Protein AF-A0A2V2S377-F1 (afdb_monomer_lite)

pLDDT: mean 88.13, std 14.13, range [35.53, 96.5]

Radius of gyration: 14.71 Å; chains: 1; bounding box: 27×28×50 Å

Foldseek 3Di:
DDPPPDPPDDDDLLNVQQQLVCVLVVHDSVRSCVVSVDPDDSVVVVVQVVLLVVCLVVLCVVLCVQDNQDDDPDPDSSSSSVSSLCVSVVPDPRSQVVSCVVVVDHSSD

Secondary structure (DSSP, 8-state):
------------HHHHHHHHHHHHTT--HHHHHHHHT-SS-HHHHHHHHHHHHTTHHHHHHHHHHHSPPP----SSHHHHHHHHHHHHTTT-S-HHHHHHHHH---S--

Sequence (109 aa):
MLAQVLPRHTVRARQLWDLLKELLKGVSVGQAVEKLRLPFALESLYHLLKRLRNRLDGVRCWLGRRQKEPDSCQSDPLLQTLEHLQSVFREAVCPISHFQVVFQQPFMG

Structure (mmCIF, N/CA/C/O backbone):
data_AF-A0A2V2S377-F1
#
_entry.id   AF-A0A2V2S377-F1
#
loop_
_atom_site.group_PDB
_atom_site.id
_atom_site.type_symbol
_atom_site.label_atom_id
_atom_site.label_alt_id
_atom_site.label_comp_id
_atom_site.label_asym_id
_atom_site.label_entity_id
_atom_site.label_seq_id
_atom_site.pdbx_PDB_ins_code
_atom_site.Cartn_x
_atom_site.Cartn_y
_atom_site.Cartn_z
_atom_site.occupancy
_atom_site.B_iso_or_equiv
_atom_site.auth_seq_id
_atom_site.auth_comp_id
_atom_site.auth_asym_id
_atom_site.auth_atom_id
_atom_site.pdbx_PDB_model_num
ATOM 1 N N . MET A 1 1 ? 11.354 -14.736 35.734 1.00 36.84 1 MET A N 1
ATOM 2 C CA . MET A 1 1 ? 11.702 -13.684 34.756 1.00 36.84 1 MET A CA 1
ATOM 3 C C . MET A 1 1 ? 10.657 -13.747 33.645 1.00 36.84 1 MET A C 1
ATOM 5 O O . MET A 1 1 ? 10.709 -14.650 32.823 1.00 36.84 1 MET A O 1
ATOM 9 N N . LEU A 1 2 ? 9.608 -12.923 33.725 1.00 37.00 2 LEU A N 1
ATOM 10 C CA . LEU A 1 2 ? 8.475 -12.965 32.792 1.00 37.00 2 LEU A CA 1
ATOM 11 C C . LEU A 1 2 ? 8.889 -12.295 31.478 1.00 37.00 2 LEU A C 1
ATOM 13 O O . LEU A 1 2 ? 9.006 -11.074 31.414 1.00 37.00 2 LEU A O 1
ATOM 17 N N . ALA A 1 3 ? 9.142 -13.092 30.442 1.00 36.38 3 ALA A N 1
ATOM 18 C CA . ALA A 1 3 ? 9.331 -12.583 29.093 1.00 36.38 3 ALA A CA 1
ATOM 19 C C . ALA A 1 3 ? 7.981 -12.064 28.579 1.00 36.38 3 ALA A C 1
ATOM 21 O O . ALA A 1 3 ? 7.102 -12.847 28.224 1.00 36.38 3 ALA A O 1
ATOM 22 N N . GLN A 1 4 ? 7.798 -10.742 28.557 1.00 35.53 4 GLN A N 1
ATOM 23 C CA . GLN A 1 4 ? 6.704 -10.114 27.819 1.00 35.53 4 GLN A CA 1
ATOM 24 C C . GLN A 1 4 ? 6.997 -10.259 26.323 1.00 35.53 4 GLN A C 1
ATO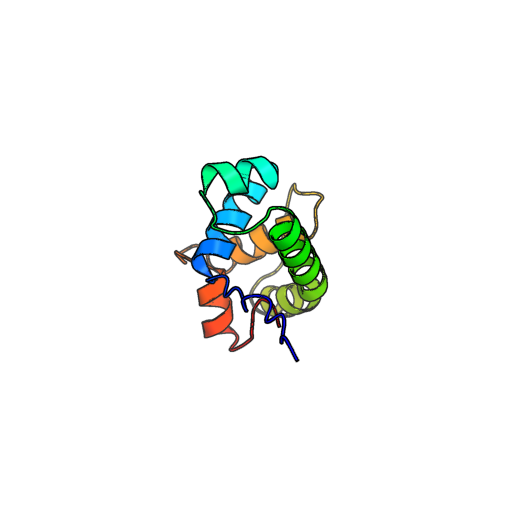M 26 O O . GLN A 1 4 ? 7.593 -9.394 25.685 1.00 35.53 4 GLN A O 1
ATOM 31 N N . VAL A 1 5 ? 6.635 -11.412 25.768 1.00 38.38 5 VAL A N 1
ATOM 32 C CA . VAL A 1 5 ? 6.658 -11.644 24.329 1.00 38.38 5 VAL A CA 1
ATOM 33 C C . VAL A 1 5 ? 5.465 -10.889 23.754 1.00 38.38 5 VAL A C 1
ATOM 35 O O . VAL A 1 5 ? 4.338 -11.378 23.787 1.00 38.38 5 VAL A O 1
ATOM 38 N N . LEU A 1 6 ? 5.705 -9.679 23.243 1.00 39.19 6 LEU A N 1
ATOM 39 C CA . LEU A 1 6 ? 4.775 -9.042 22.309 1.00 39.19 6 LEU A CA 1
ATOM 40 C C . LEU A 1 6 ? 4.440 -10.074 21.221 1.00 39.19 6 LEU A C 1
ATOM 42 O O . LEU A 1 6 ? 5.374 -10.665 20.660 1.00 39.19 6 LEU A O 1
ATOM 46 N N . PRO A 1 7 ? 3.156 -10.328 20.910 1.00 48.19 7 PRO A N 1
ATOM 47 C CA . PRO A 1 7 ? 2.822 -11.255 19.847 1.00 48.19 7 PRO A CA 1
ATOM 48 C C . PRO A 1 7 ? 3.496 -10.739 18.580 1.00 48.19 7 PRO A C 1
ATOM 50 O O . PRO A 1 7 ? 3.306 -9.587 18.186 1.00 48.19 7 PRO A O 1
ATOM 53 N N . ARG A 1 8 ? 4.326 -11.571 17.945 1.00 58.47 8 ARG A N 1
ATOM 54 C CA . ARG A 1 8 ? 4.839 -11.300 16.599 1.00 58.47 8 ARG A CA 1
ATOM 55 C C . ARG A 1 8 ? 3.640 -11.330 15.653 1.00 58.47 8 ARG A C 1
ATOM 57 O O . ARG A 1 8 ? 3.331 -12.355 15.052 1.00 58.47 8 ARG A O 1
ATOM 64 N N . HIS A 1 9 ? 2.906 -10.225 15.587 1.00 63.41 9 HIS A N 1
ATOM 65 C CA . HIS A 1 9 ? 1.745 -10.091 14.730 1.00 63.41 9 HIS A CA 1
ATOM 66 C C . HIS A 1 9 ? 2.215 -10.195 13.280 1.00 63.41 9 HIS A C 1
ATOM 68 O O . HIS A 1 9 ? 2.937 -9.337 12.775 1.00 63.41 9 HIS A O 1
ATOM 74 N N . THR A 1 10 ? 1.826 -11.281 12.618 1.00 73.94 10 THR A N 1
ATOM 75 C CA . THR A 1 10 ? 2.075 -11.460 11.190 1.00 73.94 10 THR A CA 1
ATOM 76 C C . THR A 1 10 ? 0.908 -10.847 10.434 1.00 73.94 10 T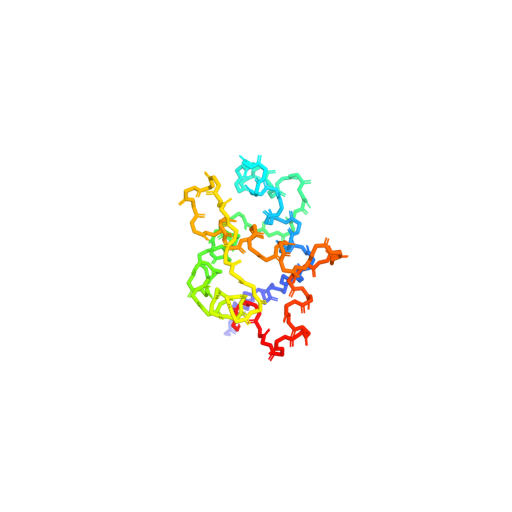HR A C 1
ATOM 78 O O . THR A 1 10 ? -0.198 -11.384 10.453 1.00 73.94 10 THR A O 1
ATOM 81 N N . VAL A 1 11 ? 1.143 -9.714 9.773 1.00 82.00 11 VAL A N 1
ATOM 82 C CA . VAL A 1 11 ? 0.158 -9.122 8.864 1.00 82.00 11 VAL A CA 1
ATOM 83 C C . VAL A 1 11 ? 0.299 -9.803 7.510 1.00 82.00 11 VAL A C 1
ATOM 85 O O . VAL A 1 11 ? 1.355 -9.738 6.880 1.00 82.00 11 VAL A O 1
ATOM 88 N N . ARG A 1 12 ? -0.758 -10.474 7.045 1.00 88.75 12 ARG A N 1
ATOM 89 C CA . ARG A 1 12 ? -0.741 -11.107 5.720 1.00 88.75 12 ARG A CA 1
ATOM 90 C C . ARG A 1 12 ? -0.765 -10.032 4.635 1.00 88.75 12 ARG A C 1
ATOM 92 O O . ARG A 1 12 ? -1.498 -9.052 4.758 1.00 88.75 12 ARG A O 1
ATOM 99 N N . ALA A 1 13 ? -0.055 -10.260 3.528 1.00 89.38 13 ALA A N 1
ATOM 100 C CA . ALA A 1 13 ? -0.025 -9.340 2.383 1.00 89.38 13 ALA A CA 1
ATOM 101 C C . ALA A 1 13 ? -1.434 -8.968 1.891 1.00 89.38 13 ALA A C 1
ATOM 103 O O . ALA A 1 13 ? -1.688 -7.817 1.543 1.00 89.38 13 ALA A O 1
ATOM 104 N N . ARG A 1 14 ? -2.377 -9.920 1.936 1.00 91.25 14 ARG A N 1
ATOM 105 C CA . ARG A 1 14 ? -3.776 -9.662 1.592 1.00 91.25 14 ARG A CA 1
ATOM 106 C C . ARG A 1 14 ? -4.466 -8.690 2.552 1.00 91.25 14 ARG A C 1
ATOM 108 O O . ARG A 1 14 ? -5.100 -7.757 2.083 1.00 91.25 14 ARG A O 1
ATOM 115 N N . GLN A 1 15 ? -4.307 -8.874 3.863 1.00 91.06 15 GLN A N 1
ATOM 116 C CA . GLN A 1 15 ? -4.891 -7.982 4.875 1.00 91.06 15 GLN A CA 1
ATOM 117 C C . GLN A 1 15 ? -4.299 -6.574 4.778 1.00 91.06 15 GLN A C 1
ATOM 119 O O . GLN A 1 15 ? -5.027 -5.590 4.862 1.00 91.06 15 GLN A O 1
ATOM 124 N N . LEU A 1 16 ? -2.984 -6.487 4.551 1.00 92.50 16 LEU A N 1
ATOM 125 C CA . LEU A 1 16 ? -2.310 -5.220 4.294 1.00 92.50 16 LEU A CA 1
ATOM 126 C C . LEU A 1 16 ? -2.872 -4.549 3.036 1.00 92.50 16 LEU A C 1
ATOM 128 O O . LEU A 1 16 ? -3.165 -3.360 3.056 1.00 92.50 16 LEU A O 1
ATOM 132 N N . TRP A 1 17 ? -3.063 -5.308 1.956 1.00 95.00 17 TRP A N 1
ATOM 133 C CA . TRP A 1 17 ? -3.629 -4.774 0.723 1.00 95.00 17 TRP A CA 1
ATOM 134 C C . TRP A 1 17 ? -5.074 -4.297 0.893 1.00 95.00 17 TRP A C 1
ATOM 136 O O . TRP A 1 17 ? -5.409 -3.211 0.430 1.00 95.00 17 TRP A O 1
ATOM 146 N N . ASP A 1 18 ? -5.918 -5.061 1.586 1.00 94.56 18 ASP A N 1
ATOM 147 C CA . ASP A 1 18 ? -7.304 -4.667 1.845 1.00 94.56 18 ASP A CA 1
ATOM 148 C C . ASP A 1 18 ? -7.370 -3.381 2.696 1.00 94.56 18 ASP A C 1
ATOM 150 O O . ASP A 1 18 ? -8.151 -2.488 2.373 1.00 94.56 18 ASP A O 1
ATOM 154 N N . LEU A 1 19 ? -6.487 -3.221 3.694 1.00 94.44 19 LEU A N 1
ATOM 155 C CA . LEU A 1 19 ? -6.332 -1.967 4.447 1.00 94.44 19 LEU A CA 1
ATOM 156 C C . LEU A 1 19 ? -5.953 -0.796 3.534 1.00 94.44 19 LEU A C 1
ATOM 158 O O . LEU A 1 19 ? -6.616 0.237 3.538 1.00 94.44 19 LEU A O 1
ATOM 162 N N . LEU A 1 20 ? -4.905 -0.960 2.728 1.00 94.94 20 LEU A N 1
ATOM 163 C CA . LEU A 1 20 ? -4.392 0.089 1.844 1.00 94.94 20 LEU A CA 1
ATOM 164 C C . LEU A 1 20 ? -5.409 0.488 0.764 1.00 94.94 20 LEU A C 1
ATOM 166 O O . LEU A 1 20 ? -5.486 1.659 0.399 1.00 94.94 20 LEU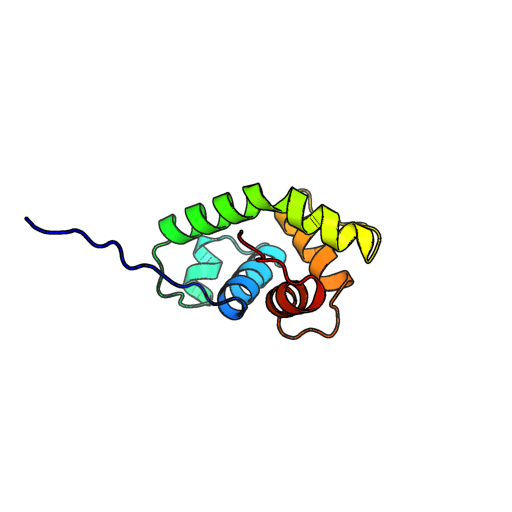 A O 1
ATOM 170 N N . LYS A 1 21 ? -6.242 -0.453 0.306 1.00 95.12 21 LYS A N 1
ATOM 171 C CA . LYS A 1 21 ? -7.365 -0.166 -0.595 1.00 95.12 21 LYS A CA 1
ATOM 172 C C . LYS A 1 21 ? -8.428 0.725 0.033 1.00 95.12 21 LYS A C 1
ATOM 174 O O . LYS A 1 21 ? -9.037 1.504 -0.690 1.00 95.12 21 LYS A O 1
ATOM 179 N N . GLU A 1 22 ? -8.703 0.596 1.328 1.00 96.31 22 GLU A N 1
ATOM 180 C CA . GLU A 1 22 ? -9.640 1.503 1.999 1.00 96.31 22 GLU A CA 1
ATOM 181 C C . GLU A 1 22 ? -9.034 2.903 2.144 1.00 96.31 22 GLU A C 1
ATOM 183 O O . GLU A 1 22 ? -9.721 3.888 1.877 1.00 96.31 22 GLU A O 1
ATOM 188 N N . LEU A 1 23 ? -7.733 3.002 2.434 1.00 95.06 23 LEU A N 1
ATOM 189 C CA . LEU A 1 23 ? -7.037 4.294 2.485 1.00 95.06 23 LEU A CA 1
ATOM 190 C C . LEU A 1 23 ? -7.025 5.004 1.123 1.00 95.06 23 LEU A C 1
ATOM 192 O O . LEU A 1 23 ? -7.261 6.206 1.063 1.00 95.06 23 LEU A O 1
ATOM 196 N N . LEU A 1 24 ? -6.839 4.264 0.024 1.00 93.88 24 LEU A N 1
ATOM 197 C CA . LEU A 1 24 ? -6.950 4.803 -1.340 1.00 93.88 24 LEU A CA 1
ATOM 198 C C . LEU A 1 24 ? -8.332 5.394 -1.653 1.00 93.88 24 LEU A C 1
ATOM 200 O O . LEU A 1 24 ? -8.444 6.287 -2.485 1.00 93.88 24 LEU A O 1
ATOM 204 N N . LYS A 1 25 ? -9.389 4.922 -0.983 1.00 94.25 25 LYS A N 1
ATOM 205 C CA . LYS A 1 25 ? -10.748 5.471 -1.118 1.00 94.25 25 LYS A CA 1
ATOM 206 C C . LYS A 1 25 ? -10.977 6.712 -0.245 1.00 94.25 25 LYS A C 1
ATOM 208 O O . LYS A 1 25 ? -12.108 7.177 -0.156 1.00 94.25 25 LYS A O 1
ATOM 213 N N . GLY A 1 26 ? -9.946 7.210 0.438 1.00 93.44 26 GLY A N 1
ATOM 214 C CA . GLY A 1 26 ? -10.044 8.335 1.369 1.00 93.44 26 GLY A CA 1
ATOM 215 C C . GLY A 1 26 ? -10.620 7.969 2.740 1.00 93.44 26 GLY A C 1
ATOM 216 O O . GLY A 1 26 ? -10.943 8.861 3.521 1.00 93.44 26 GLY A O 1
ATOM 217 N N . VAL A 1 27 ? -10.759 6.677 3.058 1.00 94.94 27 VAL A N 1
ATOM 218 C CA . VAL A 1 27 ? -11.208 6.235 4.386 1.00 94.94 27 VAL A CA 1
ATOM 219 C C . VAL A 1 27 ? -10.078 6.451 5.393 1.00 94.94 27 VAL A C 1
ATOM 221 O O . VAL A 1 27 ? -8.921 6.127 5.122 1.00 94.94 27 VAL A O 1
ATOM 224 N N . SER A 1 28 ? -10.402 6.980 6.575 1.00 93.44 28 SER A N 1
ATOM 225 C CA . SER A 1 28 ? -9.412 7.140 7.646 1.00 93.44 28 SER A CA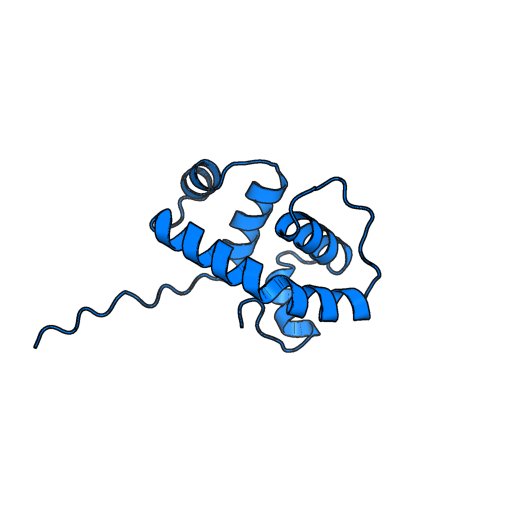 1
ATOM 226 C C . SER A 1 28 ? -8.912 5.787 8.164 1.00 93.44 28 SER A C 1
ATOM 228 O O . SER A 1 28 ? -9.608 4.774 8.075 1.00 93.44 28 SER A O 1
ATOM 230 N N . VAL A 1 29 ? -7.718 5.761 8.769 1.00 91.94 29 VAL A N 1
ATOM 231 C CA . VAL A 1 29 ? -7.138 4.520 9.312 1.00 91.94 29 VAL A CA 1
ATOM 232 C C . VAL A 1 29 ? -8.102 3.852 10.291 1.00 91.94 29 VAL A C 1
ATOM 234 O O . VAL A 1 29 ? -8.403 2.679 10.103 1.00 91.94 29 VAL A O 1
ATOM 237 N N . GLY A 1 30 ? -8.642 4.595 11.266 1.00 91.94 30 GLY A N 1
ATOM 238 C CA . GLY A 1 30 ? -9.586 4.071 12.263 1.00 91.94 30 GLY A CA 1
ATOM 239 C C . GLY A 1 30 ? -10.823 3.423 11.639 1.00 91.94 30 GLY A C 1
ATOM 240 O O . GLY A 1 30 ? -11.119 2.265 11.923 1.00 91.94 30 GLY A O 1
ATOM 241 N N . GLN A 1 31 ? -11.472 4.117 10.701 1.00 93.69 31 GLN A N 1
ATOM 242 C CA . GLN A 1 31 ? -12.632 3.578 9.982 1.00 93.69 31 GLN A CA 1
ATOM 243 C C . GLN A 1 31 ? -12.281 2.328 9.167 1.00 93.69 31 GLN A C 1
ATOM 245 O O . GLN A 1 31 ? -13.072 1.388 9.101 1.00 93.69 31 GLN A O 1
ATOM 250 N N . ALA A 1 32 ? -11.096 2.284 8.554 1.00 94.31 32 ALA A N 1
ATOM 251 C CA . ALA A 1 32 ? -10.647 1.110 7.816 1.00 94.31 32 ALA A CA 1
ATOM 252 C C . ALA A 1 32 ? -10.416 -0.094 8.747 1.00 94.31 32 ALA A C 1
ATOM 254 O O . ALA A 1 32 ? -10.789 -1.211 8.387 1.00 94.31 32 ALA A O 1
ATOM 255 N N . VAL A 1 33 ? -9.863 0.117 9.951 1.00 90.62 33 VAL A N 1
ATOM 256 C CA . VAL A 1 33 ? -9.695 -0.941 10.969 1.00 90.62 33 VAL A CA 1
ATOM 257 C C . VAL A 1 33 ? -11.039 -1.541 11.359 1.00 90.62 33 VAL A C 1
ATOM 259 O O . VAL A 1 33 ? -11.195 -2.763 11.332 1.00 90.62 33 VAL A O 1
ATOM 262 N N . GLU A 1 34 ? -12.004 -0.685 11.693 1.00 91.50 34 GLU A N 1
ATOM 263 C CA . GLU A 1 34 ? -13.347 -1.095 12.107 1.00 91.50 34 GLU A CA 1
ATOM 264 C C . GLU A 1 34 ? -14.062 -1.852 10.986 1.00 91.50 34 GLU A C 1
ATOM 266 O O . GLU A 1 34 ? -14.583 -2.950 11.195 1.00 91.50 34 GLU A O 1
ATOM 271 N N . LYS A 1 35 ? -14.015 -1.307 9.766 1.00 93.62 35 LYS A N 1
ATOM 272 C CA . LYS A 1 35 ? -14.643 -1.899 8.583 1.00 93.62 35 LYS A CA 1
ATOM 273 C C . LYS A 1 35 ? -14.078 -3.276 8.248 1.00 93.62 35 LYS A C 1
ATOM 275 O O . LYS A 1 35 ? -14.835 -4.187 7.919 1.00 93.62 35 LYS A O 1
ATOM 280 N N . LEU A 1 36 ? -12.758 -3.430 8.319 1.00 92.69 36 LEU A N 1
ATOM 281 C CA . LEU A 1 36 ? -12.070 -4.681 7.998 1.00 92.69 36 LEU A CA 1
ATOM 282 C C . LEU A 1 36 ? -12.015 -5.656 9.180 1.00 92.69 36 LEU A C 1
ATOM 284 O O . LEU A 1 36 ? -11.551 -6.782 9.003 1.00 92.69 36 LEU A O 1
ATOM 288 N N . ARG A 1 37 ? -12.482 -5.239 10.367 1.00 90.69 37 ARG A N 1
ATOM 289 C CA . ARG A 1 37 ? -12.453 -6.018 11.615 1.00 90.69 37 ARG A CA 1
ATOM 290 C C . ARG A 1 37 ? -11.072 -6.624 11.874 1.00 90.69 37 ARG A C 1
ATOM 292 O O . ARG A 1 37 ? -10.939 -7.811 12.179 1.00 90.69 37 ARG A O 1
ATOM 299 N N . LEU A 1 38 ? -10.028 -5.818 11.683 1.00 86.81 38 LEU A N 1
ATOM 300 C CA . LEU A 1 38 ? -8.656 -6.290 11.835 1.00 86.81 38 LEU A CA 1
ATOM 301 C C . LEU A 1 38 ? -8.368 -6.614 13.312 1.00 86.81 38 LEU A C 1
ATOM 303 O O . LEU A 1 38 ? -8.677 -5.797 14.177 1.00 86.81 38 LEU A O 1
ATOM 307 N N . PRO A 1 39 ? -7.725 -7.754 13.624 1.00 87.25 39 PRO A N 1
ATOM 308 C CA . PRO A 1 39 ? -7.425 -8.160 14.997 1.00 87.25 39 PRO A CA 1
ATOM 309 C C . PRO A 1 39 ? -6.158 -7.465 15.531 1.00 87.25 39 PRO A C 1
ATOM 311 O O . PRO A 1 39 ? -5.301 -8.100 16.146 1.00 87.25 39 PRO A O 1
ATOM 314 N N . PHE A 1 40 ? -5.991 -6.176 15.236 1.00 84.00 40 PHE A N 1
ATOM 315 C CA . PHE A 1 40 ? -4.819 -5.389 15.611 1.00 84.00 40 PHE A CA 1
ATOM 316 C C . PHE A 1 40 ? -5.256 -4.109 16.309 1.00 84.00 40 PHE A C 1
ATOM 318 O O . PHE A 1 40 ? -6.231 -3.476 15.905 1.00 84.00 40 PHE A O 1
ATOM 325 N N . ALA A 1 41 ? -4.497 -3.700 17.324 1.00 88.19 41 ALA A N 1
ATOM 326 C CA . ALA A 1 41 ? -4.682 -2.389 17.924 1.00 88.19 41 ALA A CA 1
ATOM 327 C C . ALA A 1 41 ? -4.418 -1.290 16.882 1.00 88.19 41 ALA A C 1
ATOM 329 O O . ALA A 1 41 ? -3.525 -1.411 16.036 1.00 88.19 41 ALA A O 1
ATOM 330 N N . LEU A 1 42 ? -5.173 -0.194 16.968 1.00 89.62 42 LEU A N 1
ATOM 331 C CA . LEU A 1 42 ? -5.048 0.936 16.047 1.00 89.62 42 LEU A CA 1
ATOM 332 C C . LEU A 1 42 ? -3.618 1.508 16.029 1.00 89.62 42 LEU A C 1
ATOM 334 O O . LEU A 1 42 ? -3.074 1.791 14.963 1.00 89.62 42 LEU A O 1
ATOM 338 N N . GLU A 1 43 ? -2.970 1.596 17.192 1.00 90.69 43 GLU A N 1
ATOM 339 C CA . GLU A 1 43 ? -1.569 2.021 17.316 1.00 90.69 43 GLU A CA 1
ATOM 340 C C . GLU A 1 43 ? -0.614 1.117 16.528 1.00 90.69 43 GLU A C 1
ATOM 342 O O . GLU A 1 43 ? 0.265 1.604 15.813 1.00 90.69 43 GLU A O 1
ATOM 347 N N . SER A 1 44 ? -0.817 -0.205 16.578 1.00 89.12 44 SER A N 1
ATOM 348 C CA . SER A 1 44 ? -0.016 -1.159 15.804 1.00 89.12 44 SER A CA 1
ATOM 349 C C . SER A 1 44 ? -0.139 -0.907 14.301 1.00 89.12 44 SER A C 1
ATOM 351 O O . SER A 1 44 ? 0.844 -1.045 13.573 1.00 89.12 44 SER A O 1
ATOM 353 N N . LEU A 1 45 ? -1.317 -0.489 13.832 1.00 89.75 45 LEU A N 1
ATOM 354 C CA . LEU A 1 45 ? -1.542 -0.151 12.429 1.00 89.75 45 LEU A CA 1
ATOM 355 C C . LEU A 1 45 ? -0.909 1.187 12.043 1.00 89.75 45 LEU A C 1
ATOM 357 O O . LEU A 1 45 ? -0.326 1.280 10.964 1.00 89.75 45 LEU A O 1
ATOM 361 N N . TYR A 1 46 ? -0.897 2.188 12.924 1.00 91.56 46 TYR A N 1
ATOM 362 C CA . TYR A 1 46 ? -0.111 3.400 12.680 1.00 91.56 46 TYR A CA 1
ATOM 363 C C . TYR A 1 46 ? 1.392 3.112 12.601 1.00 91.56 46 TYR A C 1
ATOM 365 O O . TYR A 1 46 ? 2.068 3.613 11.699 1.00 91.56 46 TYR A O 1
ATOM 373 N N . HIS A 1 47 ? 1.925 2.254 13.476 1.00 91.31 47 HIS A N 1
ATOM 374 C CA . HIS A 1 47 ? 3.318 1.813 13.390 1.00 91.31 47 HIS A CA 1
ATOM 375 C C . HIS A 1 47 ? 3.607 1.039 12.099 1.00 91.31 47 HIS A C 1
ATOM 377 O O . HIS A 1 47 ? 4.641 1.269 11.463 1.00 91.31 47 HIS A O 1
ATOM 383 N N . LEU A 1 48 ? 2.686 0.169 11.676 1.00 90.56 48 LEU A N 1
ATOM 384 C CA . LEU A 1 48 ? 2.775 -0.567 10.417 1.00 90.56 48 LEU A CA 1
ATOM 385 C C . LEU A 1 48 ? 2.837 0.386 9.216 1.00 90.56 48 LEU A C 1
ATOM 387 O O . LEU A 1 48 ? 3.732 0.262 8.380 1.00 90.56 48 LEU A O 1
ATOM 391 N N . LEU A 1 49 ? 1.933 1.368 9.155 1.00 93.06 49 LEU A N 1
ATOM 392 C CA . LEU A 1 49 ? 1.892 2.368 8.087 1.00 93.06 49 LEU A CA 1
ATOM 393 C C . LEU A 1 49 ? 3.134 3.263 8.095 1.00 93.06 49 LEU A C 1
ATOM 395 O O . LEU A 1 49 ? 3.679 3.555 7.033 1.00 93.06 49 LEU A O 1
ATOM 399 N N . LYS A 1 50 ? 3.639 3.651 9.271 1.00 93.31 50 LYS A N 1
ATOM 400 C CA . LYS A 1 50 ? 4.900 4.396 9.388 1.00 93.31 50 LYS A CA 1
ATOM 401 C C . LYS A 1 50 ? 6.079 3.589 8.844 1.00 93.31 50 LYS A C 1
ATOM 403 O O . LYS A 1 50 ? 6.876 4.112 8.070 1.00 93.31 50 LYS A O 1
ATOM 408 N N . ARG A 1 51 ? 6.178 2.302 9.197 1.00 91.69 51 ARG A N 1
ATOM 409 C CA . ARG A 1 51 ? 7.216 1.413 8.653 1.00 91.69 51 ARG A CA 1
ATOM 410 C C . ARG A 1 51 ? 7.089 1.273 7.138 1.00 91.69 51 ARG A C 1
ATOM 412 O O . ARG A 1 51 ? 8.106 1.308 6.455 1.00 91.69 51 ARG A O 1
ATOM 419 N N . LEU A 1 52 ? 5.869 1.138 6.619 1.00 92.06 52 LEU A N 1
ATOM 420 C CA . LEU A 1 52 ? 5.624 1.076 5.181 1.00 92.06 52 LEU A CA 1
ATOM 421 C C . LEU A 1 52 ? 6.082 2.359 4.477 1.00 92.06 52 LEU A C 1
ATOM 423 O O . LEU A 1 52 ? 6.801 2.271 3.487 1.00 92.06 52 LEU A O 1
ATOM 427 N N . ARG A 1 53 ? 5.746 3.537 5.021 1.00 94.38 53 ARG A N 1
ATOM 428 C CA . ARG A 1 53 ? 6.192 4.840 4.496 1.00 94.38 53 ARG A CA 1
ATOM 429 C C . ARG A 1 53 ? 7.714 4.925 4.378 1.00 94.38 53 ARG A C 1
ATOM 431 O O . ARG A 1 53 ? 8.220 5.338 3.343 1.00 94.38 53 ARG A O 1
ATOM 438 N N . ASN A 1 54 ? 8.439 4.429 5.377 1.00 92.75 54 ASN A N 1
ATOM 439 C CA . ASN A 1 54 ? 9.906 4.402 5.369 1.00 92.75 54 ASN A CA 1
ATOM 440 C C . ASN A 1 54 ? 10.513 3.440 4.328 1.00 92.75 54 ASN A C 1
ATOM 442 O O . ASN A 1 54 ? 11.726 3.431 4.135 1.00 92.75 54 ASN A O 1
ATOM 446 N N . ARG A 1 55 ? 9.706 2.580 3.699 1.00 91.25 55 ARG A N 1
ATOM 447 C CA . ARG A 1 55 ? 10.145 1.627 2.669 1.00 91.25 55 ARG A CA 1
ATOM 448 C C . ARG A 1 55 ? 9.704 2.020 1.258 1.00 91.25 55 ARG A C 1
ATOM 450 O O . ARG A 1 55 ? 10.073 1.323 0.313 1.00 91.25 55 ARG A O 1
ATOM 457 N N . LEU A 1 56 ? 8.953 3.114 1.102 1.00 93.19 56 LEU A N 1
ATOM 458 C CA . LEU A 1 56 ? 8.381 3.499 -0.189 1.00 93.19 56 LEU A CA 1
ATOM 459 C C . LEU A 1 56 ? 9.443 3.744 -1.251 1.00 93.19 56 LEU A C 1
ATOM 461 O O . LEU A 1 56 ? 9.257 3.277 -2.364 1.00 93.19 56 LEU A O 1
ATOM 465 N N . ASP A 1 57 ? 10.568 4.375 -0.919 1.00 92.69 57 ASP A N 1
ATOM 466 C CA . ASP A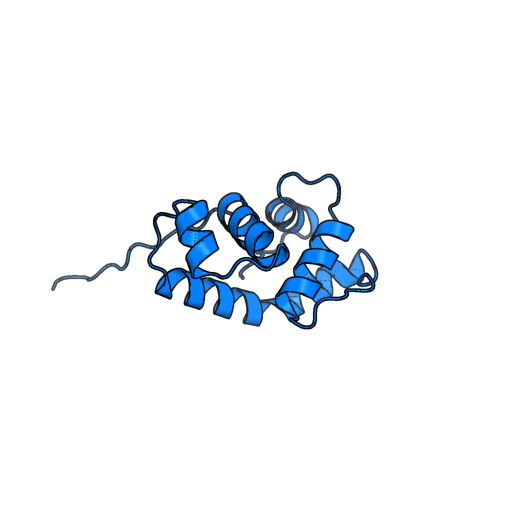 1 57 ? 11.623 4.655 -1.903 1.00 92.69 57 ASP A CA 1
ATOM 467 C C . ASP A 1 57 ? 12.157 3.375 -2.554 1.00 92.69 57 ASP A C 1
ATOM 469 O O . ASP A 1 57 ? 12.335 3.307 -3.770 1.00 92.69 57 ASP A O 1
ATOM 473 N N . GLY A 1 58 ? 12.332 2.315 -1.758 1.00 92.94 58 GLY A N 1
ATOM 474 C CA . GLY A 1 58 ? 12.731 1.004 -2.263 1.00 92.94 58 GLY A CA 1
ATOM 475 C C . GLY A 1 58 ? 11.678 0.411 -3.198 1.00 92.94 58 GLY A C 1
ATOM 476 O O . GLY A 1 58 ? 12.007 -0.043 -4.292 1.00 92.94 58 GLY A O 1
ATOM 477 N N . VAL A 1 59 ? 10.405 0.458 -2.799 1.00 94.00 59 VAL A N 1
ATOM 478 C CA . VAL A 1 59 ? 9.288 -0.033 -3.622 1.00 94.00 59 VAL A CA 1
ATOM 479 C C . VAL A 1 59 ? 9.182 0.763 -4.927 1.00 94.00 59 VAL A C 1
ATOM 481 O O . VAL A 1 59 ? 9.148 0.162 -5.999 1.00 94.00 59 VAL A O 1
ATOM 484 N N . ARG A 1 60 ? 9.202 2.098 -4.862 1.00 94.75 60 ARG A N 1
ATOM 485 C CA . ARG A 1 60 ? 9.129 3.005 -6.018 1.00 94.75 60 ARG A CA 1
ATOM 486 C C . ARG A 1 60 ? 10.282 2.784 -6.988 1.00 94.75 60 ARG A C 1
ATOM 488 O O . ARG A 1 60 ? 10.043 2.747 -8.189 1.00 94.75 60 ARG A O 1
ATOM 495 N N . CYS A 1 61 ? 11.501 2.553 -6.496 1.00 95.06 61 CYS A N 1
ATOM 496 C CA . CYS A 1 61 ? 12.640 2.183 -7.338 1.00 95.06 61 CYS A CA 1
ATOM 497 C C . CYS A 1 61 ? 12.354 0.931 -8.182 1.00 95.06 61 CYS A C 1
ATOM 499 O O . CYS A 1 61 ? 12.640 0.915 -9.378 1.00 95.06 61 CYS A O 1
ATOM 501 N N . TRP A 1 62 ? 11.769 -0.113 -7.590 1.00 95.44 62 TRP A N 1
ATOM 502 C CA . TRP A 1 62 ? 11.423 -1.337 -8.320 1.00 95.44 62 TRP A CA 1
ATOM 503 C C . TRP A 1 62 ? 10.242 -1.145 -9.273 1.00 95.44 62 TRP A C 1
ATOM 505 O O . TRP A 1 62 ? 10.309 -1.589 -10.419 1.00 95.44 62 TRP A O 1
ATOM 515 N N . LEU A 1 63 ? 9.192 -0.442 -8.843 1.00 95.75 63 LEU A N 1
ATOM 516 C CA . LEU A 1 63 ? 8.045 -0.136 -9.701 1.00 95.75 63 LEU A CA 1
ATOM 517 C C . LEU A 1 63 ? 8.449 0.731 -10.898 1.00 95.75 63 LEU A C 1
ATOM 519 O O . LEU A 1 63 ? 8.066 0.424 -12.024 1.00 95.75 63 LEU A O 1
ATOM 523 N N . GLY A 1 64 ? 9.292 1.742 -10.676 1.00 95.50 64 GLY A N 1
ATOM 524 C CA . GLY A 1 64 ? 9.814 2.643 -11.705 1.00 95.50 64 GLY A CA 1
ATOM 525 C C . GLY A 1 64 ? 10.644 1.938 -12.777 1.00 95.50 64 GLY A C 1
ATOM 526 O O . GLY A 1 64 ? 10.607 2.331 -13.939 1.00 95.50 64 GLY A O 1
ATOM 527 N N . ARG A 1 65 ? 11.337 0.844 -12.424 1.00 94.25 65 ARG A N 1
ATOM 528 C CA . ARG A 1 65 ? 12.031 -0.017 -13.401 1.00 94.25 65 ARG A CA 1
ATOM 529 C C . ARG A 1 65 ? 11.069 -0.782 -14.307 1.00 94.25 65 ARG A C 1
ATOM 531 O O . ARG A 1 65 ? 11.466 -1.196 -15.392 1.00 94.25 65 ARG A O 1
ATOM 538 N N . ARG A 1 66 ? 9.833 -1.019 -13.859 1.00 93.50 66 ARG A N 1
ATOM 539 C CA . ARG A 1 66 ? 8.822 -1.771 -14.610 1.00 93.50 66 ARG A CA 1
ATOM 540 C C . ARG A 1 66 ? 7.933 -0.863 -15.447 1.00 93.50 66 ARG A C 1
ATOM 542 O O . ARG A 1 66 ? 7.608 -1.214 -16.576 1.00 93.50 66 ARG A O 1
ATOM 549 N N . GLN A 1 67 ? 7.530 0.273 -14.892 1.00 93.88 67 GLN A N 1
ATOM 550 C CA . GLN A 1 67 ? 6.663 1.243 -15.545 1.00 93.88 67 GLN A CA 1
ATOM 551 C C . GLN A 1 67 ? 6.893 2.625 -14.934 1.00 93.88 67 GLN A C 1
ATOM 553 O O . GLN A 1 67 ? 7.085 2.739 -13.724 1.00 93.88 67 GLN A O 1
ATOM 558 N N . LYS A 1 68 ? 6.792 3.683 -15.745 1.00 92.12 68 LYS A N 1
ATOM 559 C CA . LYS A 1 68 ? 6.750 5.060 -15.236 1.00 92.12 68 LYS A CA 1
ATOM 560 C C . LYS A 1 68 ? 5.586 5.233 -14.246 1.00 92.12 68 LYS A C 1
ATOM 562 O O . LYS A 1 68 ? 4.525 4.628 -14.423 1.00 92.12 68 LYS A O 1
ATOM 567 N N . GLU A 1 69 ? 5.809 6.045 -13.215 1.00 90.62 69 GLU A N 1
ATOM 568 C CA . GLU A 1 69 ? 4.773 6.445 -12.258 1.00 90.62 69 GLU A CA 1
ATOM 569 C C . GLU A 1 69 ? 3.571 7.060 -13.006 1.00 90.62 69 GLU A C 1
ATOM 571 O O . GLU A 1 69 ? 3.786 7.854 -13.930 1.00 90.62 69 GLU A O 1
ATOM 576 N N . PRO A 1 70 ? 2.326 6.651 -12.691 1.00 92.31 70 PRO A N 1
ATOM 577 C CA . PRO A 1 70 ? 1.137 7.254 -13.278 1.00 92.31 70 PRO A CA 1
ATOM 578 C C . PRO A 1 70 ? 0.950 8.689 -12.775 1.00 92.31 70 PRO A C 1
ATOM 580 O O . PRO A 1 70 ? 1.403 9.036 -11.685 1.00 92.31 70 PRO A O 1
ATOM 583 N N . ASP A 1 71 ? 0.221 9.500 -13.538 1.00 91.50 71 ASP A N 1
ATOM 584 C CA . ASP A 1 71 ? -0.214 10.813 -13.065 1.00 91.50 71 ASP A CA 1
ATOM 585 C C . ASP A 1 71 ? -1.241 10.616 -11.938 1.00 91.50 71 ASP A C 1
ATOM 587 O O . ASP A 1 71 ? -2.385 10.228 -12.177 1.00 91.50 71 ASP A O 1
ATOM 591 N N . SER A 1 72 ? -0.805 10.823 -10.695 1.00 91.75 72 SER A N 1
ATOM 592 C CA . SER A 1 72 ? -1.623 10.654 -9.492 1.00 91.75 72 SER A CA 1
ATOM 593 C C . SER A 1 72 ? -2.221 11.987 -9.044 1.00 91.75 72 SER A C 1
ATOM 595 O O . SER A 1 72 ? -1.513 12.987 -8.925 1.00 91.75 72 SER A O 1
ATOM 597 N N . CYS A 1 73 ? -3.507 11.987 -8.683 1.00 91.38 73 CYS A N 1
ATOM 598 C CA . CYS A 1 73 ? -4.160 13.129 -8.029 1.00 91.38 73 CYS A CA 1
ATOM 599 C C . CYS A 1 73 ? -3.922 13.173 -6.508 1.00 91.38 73 CYS A C 1
ATOM 601 O O . CYS A 1 73 ? -4.293 14.144 -5.851 1.00 91.38 73 CYS A O 1
ATOM 603 N N . GLN A 1 74 ? -3.324 12.128 -5.934 1.00 92.44 74 GLN A N 1
ATOM 604 C CA . GLN A 1 74 ? -3.027 12.051 -4.507 1.00 92.44 74 GLN A CA 1
ATOM 605 C C . GLN A 1 74 ? -1.846 12.949 -4.149 1.00 92.44 74 GLN A C 1
ATOM 607 O O . GLN A 1 74 ? -0.832 12.956 -4.849 1.00 92.44 74 GLN A O 1
ATOM 612 N N . SER A 1 75 ? -1.935 13.638 -3.012 1.00 90.62 75 SER A N 1
ATOM 613 C CA . SER A 1 75 ? -0.811 14.373 -2.420 1.00 90.62 75 SER A CA 1
ATOM 614 C C . SER A 1 75 ? 0.047 13.509 -1.490 1.00 90.62 75 SER A C 1
ATOM 616 O O . SER A 1 75 ? 1.213 13.821 -1.263 1.00 90.62 75 SER A O 1
ATOM 618 N N . ASP A 1 76 ? -0.512 12.422 -0.952 1.00 92.44 76 ASP A N 1
ATOM 619 C CA . ASP A 1 76 ? 0.191 11.512 -0.049 1.00 92.44 76 ASP A CA 1
ATOM 620 C C . ASP A 1 76 ? 1.097 10.540 -0.835 1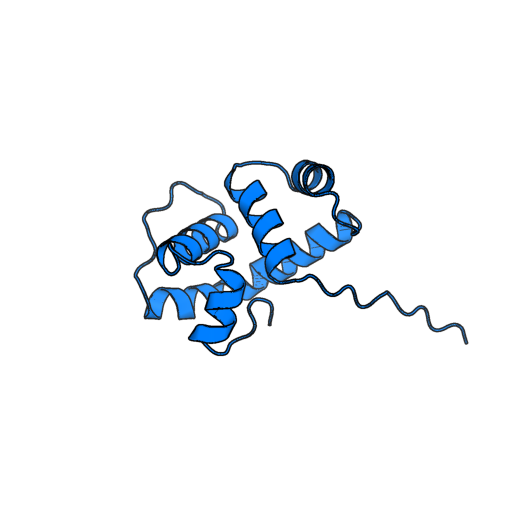.00 92.44 76 ASP A C 1
ATOM 622 O O . ASP A 1 76 ? 0.577 9.727 -1.608 1.00 92.44 76 ASP A O 1
ATOM 626 N N . PRO A 1 77 ? 2.426 10.532 -0.598 1.00 94.00 77 PRO A N 1
ATOM 627 C CA . PRO A 1 77 ? 3.358 9.632 -1.282 1.00 94.00 77 PRO A CA 1
ATOM 628 C C . PRO A 1 77 ? 3.040 8.142 -1.124 1.00 94.00 77 PRO A C 1
ATOM 630 O O . PRO A 1 77 ? 3.356 7.339 -2.007 1.00 94.00 77 PRO A O 1
ATOM 633 N N . LEU A 1 78 ? 2.420 7.748 -0.003 1.00 94.19 78 LEU A N 1
ATOM 634 C CA . LEU A 1 78 ? 1.969 6.371 0.177 1.00 94.19 78 LEU A CA 1
ATOM 635 C C . LEU A 1 78 ? 0.896 6.039 -0.857 1.00 94.19 78 LEU A C 1
ATOM 637 O O . LEU A 1 78 ? 1.025 5.039 -1.553 1.00 94.19 78 LEU A O 1
ATOM 641 N N . LEU A 1 79 ? -0.125 6.886 -0.986 1.00 95.62 79 LEU A N 1
ATOM 642 C CA . LEU A 1 79 ? -1.236 6.656 -1.907 1.00 95.62 79 LEU A CA 1
ATOM 643 C C . LEU A 1 79 ? -0.771 6.695 -3.369 1.00 95.62 79 LEU A C 1
ATOM 645 O O . LEU A 1 79 ? -1.112 5.783 -4.116 1.00 95.62 79 LEU A O 1
ATOM 649 N N . GLN A 1 80 ? 0.106 7.637 -3.733 1.00 95.88 80 GLN A N 1
ATOM 650 C CA . GLN A 1 80 ? 0.768 7.677 -5.050 1.00 95.88 80 GLN A CA 1
ATOM 651 C C . GLN A 1 80 ? 1.457 6.343 -5.382 1.00 95.88 80 GLN A C 1
ATOM 653 O O . GLN A 1 80 ? 1.264 5.758 -6.449 1.00 95.88 80 GLN A O 1
ATOM 658 N N . THR A 1 81 ? 2.220 5.804 -4.426 1.00 96.19 81 THR A N 1
ATOM 659 C CA . THR A 1 81 ? 2.925 4.526 -4.606 1.00 96.19 81 THR A CA 1
ATOM 660 C C . THR A 1 81 ? 1.952 3.355 -4.760 1.00 96.19 81 THR A C 1
ATOM 662 O O . THR A 1 81 ? 2.224 2.422 -5.516 1.00 96.19 81 THR A O 1
ATOM 665 N N . LEU A 1 82 ? 0.811 3.378 -4.066 1.00 95.06 82 LEU A N 1
ATOM 666 C CA . LEU A 1 82 ? -0.212 2.340 -4.206 1.00 95.06 82 LEU A CA 1
ATOM 667 C C . LEU A 1 82 ? -0.919 2.413 -5.565 1.00 95.06 82 LEU A C 1
ATOM 669 O O . LEU A 1 82 ? -1.170 1.365 -6.157 1.00 95.06 82 LEU A O 1
ATOM 673 N N . GLU A 1 83 ? -1.187 3.611 -6.087 1.00 95.69 83 GLU A N 1
ATOM 674 C CA . GLU A 1 83 ? -1.723 3.793 -7.443 1.00 95.69 83 GLU A CA 1
ATOM 675 C C . GLU A 1 83 ? -0.727 3.294 -8.500 1.00 95.69 83 GLU A C 1
ATOM 677 O O . GLU A 1 83 ? -1.101 2.561 -9.420 1.00 95.69 83 GLU A O 1
ATOM 682 N N . HIS A 1 84 ? 0.568 3.585 -8.328 1.00 96.50 84 HIS A N 1
ATOM 683 C CA . HIS A 1 84 ? 1.625 3.031 -9.181 1.00 96.50 84 HIS A CA 1
ATOM 684 C C . HIS A 1 84 ? 1.662 1.501 -9.115 1.00 96.50 84 HIS A C 1
ATOM 686 O O . HIS A 1 84 ? 1.693 0.838 -10.152 1.00 96.50 84 HIS A O 1
ATOM 692 N N . LEU A 1 85 ? 1.574 0.930 -7.911 1.00 95.56 85 LEU A N 1
ATOM 693 C CA . LEU A 1 85 ? 1.535 -0.515 -7.696 1.00 95.56 85 LEU A CA 1
ATOM 694 C C . LEU A 1 85 ? 0.324 -1.168 -8.391 1.00 95.56 85 LEU A C 1
ATOM 696 O O . LEU A 1 85 ? 0.479 -2.210 -9.029 1.00 95.56 85 LEU A O 1
ATOM 700 N N . GLN A 1 86 ? -0.864 -0.557 -8.313 1.00 94.88 86 GLN A N 1
ATOM 701 C CA . GLN A 1 86 ? -2.061 -1.020 -9.032 1.00 94.88 86 GLN A CA 1
ATOM 702 C C . GLN A 1 86 ? -1.893 -0.913 -10.543 1.00 94.88 86 GLN A C 1
ATOM 704 O O . GLN A 1 86 ? -2.313 -1.811 -11.266 1.00 94.88 86 GLN A O 1
ATOM 709 N N . SER A 1 87 ? -1.268 0.160 -11.024 1.00 95.38 87 SER A N 1
ATOM 710 C CA . SER A 1 87 ? -1.029 0.365 -12.451 1.00 95.38 87 SER A CA 1
ATOM 711 C C . SER A 1 87 ? -0.071 -0.678 -13.030 1.00 95.38 87 SER A C 1
ATOM 713 O O . SER A 1 87 ? -0.318 -1.161 -14.133 1.00 95.38 87 SER A O 1
ATOM 715 N N . VAL A 1 88 ? 0.960 -1.073 -12.274 1.00 95.94 88 VAL A N 1
ATOM 716 C CA . VAL A 1 88 ? 1.912 -2.128 -12.662 1.00 95.94 88 VAL A CA 1
ATOM 717 C C . VAL A 1 88 ? 1.275 -3.522 -12.609 1.00 95.94 88 VAL A C 1
ATOM 719 O O . VAL A 1 88 ? 1.570 -4.366 -13.453 1.00 95.94 88 VAL A O 1
ATOM 722 N N . PHE A 1 89 ? 0.392 -3.776 -11.639 1.00 95.06 89 PHE A N 1
ATOM 723 C CA . PHE A 1 89 ? -0.223 -5.087 -11.400 1.00 95.06 89 PHE A CA 1
ATOM 724 C C . PHE A 1 89 ? -1.758 -5.043 -11.495 1.00 95.06 89 PHE A C 1
ATOM 726 O O . PHE A 1 89 ? -2.452 -5.465 -10.570 1.00 95.06 89 PHE A O 1
ATOM 733 N N . ARG A 1 90 ? -2.306 -4.545 -12.612 1.00 91.81 90 ARG A N 1
ATOM 734 C CA . ARG A 1 90 ? -3.759 -4.288 -12.772 1.00 91.81 90 ARG A CA 1
ATOM 735 C C . ARG A 1 90 ? -4.641 -5.513 -12.564 1.00 91.81 90 ARG A C 1
ATOM 737 O O . ARG A 1 90 ? -5.722 -5.407 -11.998 1.00 91.81 90 ARG A O 1
ATOM 744 N N . GLU A 1 91 ? -4.167 -6.669 -13.007 1.00 91.56 91 GLU A N 1
ATOM 745 C CA . GLU A 1 91 ? -4.909 -7.933 -12.948 1.00 91.56 91 GLU A CA 1
ATOM 746 C C . GLU A 1 91 ? -4.673 -8.690 -11.630 1.00 91.56 91 GLU A C 1
ATOM 748 O O . GLU A 1 91 ? -5.301 -9.713 -11.354 1.00 91.56 91 GLU A O 1
ATOM 753 N N . ALA A 1 92 ? -3.772 -8.195 -10.776 1.00 91.31 92 ALA A N 1
ATOM 754 C CA . ALA A 1 92 ? -3.438 -8.862 -9.533 1.00 91.31 92 ALA A CA 1
ATOM 755 C C . ALA A 1 92 ? -4.534 -8.677 -8.482 1.00 91.31 92 ALA A C 1
ATOM 757 O O . ALA A 1 92 ? -4.808 -7.577 -8.005 1.00 91.31 92 ALA A O 1
ATOM 758 N N . VAL A 1 93 ? -5.046 -9.801 -7.981 1.00 89.62 93 VAL A N 1
ATOM 759 C CA . VAL A 1 93 ? -5.937 -9.833 -6.811 1.00 89.62 93 VAL A CA 1
ATOM 760 C C . VAL A 1 93 ? -5.261 -9.202 -5.581 1.00 89.62 93 VAL A C 1
ATOM 762 O O . VAL A 1 93 ? -5.906 -8.497 -4.803 1.00 89.62 93 VAL A O 1
ATOM 765 N N . CYS A 1 94 ? -3.953 -9.423 -5.405 1.00 93.88 94 CYS A N 1
ATOM 766 C CA . CYS A 1 94 ? -3.120 -8.776 -4.389 1.00 93.88 94 CYS A CA 1
ATOM 767 C C . CYS A 1 94 ? -1.799 -8.285 -5.018 1.00 93.88 94 CYS A C 1
ATOM 769 O O . CYS A 1 94 ? -0.845 -9.064 -5.112 1.00 93.88 94 CYS A O 1
ATOM 771 N N . PRO A 1 95 ? -1.716 -7.006 -5.424 1.00 93.94 95 PRO A N 1
ATOM 772 C CA . PRO A 1 95 ? -0.510 -6.397 -5.986 1.00 93.94 95 PRO A CA 1
ATOM 773 C C . PRO A 1 95 ? 0.722 -6.505 -5.082 1.00 93.94 95 PRO A C 1
ATOM 775 O O . PRO A 1 95 ? 1.826 -6.670 -5.582 1.00 93.94 95 PRO A O 1
ATOM 778 N N . ILE A 1 96 ? 0.548 -6.499 -3.754 1.00 93.81 96 ILE A N 1
ATOM 779 C CA . ILE A 1 96 ? 1.653 -6.689 -2.797 1.00 93.81 96 ILE A CA 1
ATOM 780 C C . ILE A 1 96 ? 2.278 -8.077 -2.939 1.00 93.81 96 ILE A C 1
ATOM 782 O O . ILE A 1 96 ? 3.495 -8.201 -3.015 1.00 93.81 96 ILE A O 1
ATOM 786 N N . SER A 1 97 ? 1.450 -9.124 -3.003 1.00 93.06 97 SER A N 1
ATOM 787 C CA . SER A 1 97 ? 1.964 -10.491 -3.161 1.00 93.06 97 SER A CA 1
ATOM 788 C C . SER A 1 97 ? 2.641 -10.653 -4.523 1.00 93.06 97 SER A C 1
ATOM 790 O O . SER A 1 97 ? 3.720 -11.231 -4.611 1.00 93.06 97 SER A O 1
ATOM 792 N N . HIS A 1 98 ? 2.054 -10.078 -5.578 1.00 94.56 98 HIS A N 1
ATOM 793 C CA . HIS A 1 98 ? 2.661 -10.084 -6.910 1.00 94.56 98 HIS A CA 1
ATOM 794 C C . HIS A 1 98 ? 3.992 -9.335 -6.958 1.00 94.56 98 HIS A C 1
ATOM 796 O O . HIS A 1 98 ? 4.936 -9.846 -7.548 1.00 94.56 98 HIS A O 1
ATOM 802 N N . PHE A 1 99 ? 4.107 -8.184 -6.294 1.00 94.19 99 PHE A N 1
ATOM 803 C CA . PHE A 1 99 ? 5.377 -7.475 -6.150 1.00 94.19 99 PHE A CA 1
ATOM 804 C C . PHE A 1 99 ? 6.452 -8.383 -5.549 1.00 94.19 99 PHE A C 1
ATOM 806 O O . PHE A 1 99 ? 7.546 -8.490 -6.102 1.00 94.19 99 PHE A O 1
ATOM 813 N N . GLN A 1 100 ? 6.127 -9.068 -4.448 1.00 93.44 100 GLN A N 1
ATOM 814 C CA . GLN A 1 100 ? 7.073 -9.947 -3.761 1.00 93.44 100 GLN A CA 1
ATOM 815 C C . GLN A 1 100 ? 7.546 -11.091 -4.663 1.00 93.44 100 GLN A C 1
ATOM 817 O O . GLN A 1 100 ? 8.730 -11.409 -4.663 1.00 93.44 100 GLN A O 1
ATOM 822 N N . VAL A 1 101 ? 6.648 -11.667 -5.467 1.00 93.62 101 VAL A N 1
ATOM 823 C CA . VAL A 1 101 ? 6.978 -12.751 -6.406 1.00 93.62 101 VAL A CA 1
ATOM 824 C C . VAL A 1 101 ? 7.767 -12.244 -7.615 1.00 93.62 101 VAL A C 1
ATOM 826 O O . VAL A 1 101 ? 8.748 -12.865 -8.010 1.00 93.62 101 VAL A O 1
ATOM 829 N N . VAL A 1 102 ? 7.374 -11.119 -8.211 1.00 94.25 102 VAL A N 1
ATOM 830 C CA . VAL A 1 102 ? 7.992 -10.613 -9.448 1.00 94.25 102 VAL A CA 1
ATOM 831 C C . VAL A 1 102 ? 9.381 -10.046 -9.190 1.00 94.25 102 VAL A C 1
ATOM 833 O O . VAL A 1 102 ? 10.302 -10.316 -9.955 1.00 94.25 102 VAL A O 1
ATOM 836 N N . PHE A 1 103 ? 9.550 -9.277 -8.115 1.00 92.38 103 PHE A N 1
ATOM 837 C CA . PHE A 1 103 ? 10.834 -8.652 -7.803 1.00 92.38 103 PHE A CA 1
ATOM 838 C C . PHE A 1 103 ? 11.689 -9.482 -6.844 1.00 92.38 103 PHE A C 1
ATOM 840 O O . PHE A 1 103 ? 12.854 -9.146 -6.652 1.00 92.38 103 PHE A O 1
ATOM 847 N N . GLN A 1 104 ? 11.144 -10.554 -6.252 1.00 92.69 104 GLN A N 1
ATOM 848 C CA . GLN A 1 104 ? 11.827 -11.363 -5.232 1.00 92.69 104 GLN A CA 1
ATOM 849 C C . GLN A 1 104 ? 12.315 -10.500 -4.053 1.00 92.69 104 GLN A C 1
ATOM 851 O O . GLN A 1 104 ? 13.405 -10.695 -3.521 1.00 92.69 104 GLN A O 1
ATOM 856 N N . GLN A 1 105 ? 11.515 -9.500 -3.666 1.00 90.31 105 GLN A N 1
ATOM 857 C CA . GLN A 1 105 ? 11.832 -8.545 -2.602 1.00 90.31 105 GLN A CA 1
ATOM 858 C C . GLN A 1 105 ? 10.717 -8.488 -1.554 1.00 90.31 105 GLN A C 1
ATOM 860 O O . GLN A 1 105 ? 9.534 -8.525 -1.907 1.00 90.31 105 GLN A O 1
ATOM 865 N N . PRO A 1 106 ? 11.045 -8.336 -0.260 1.00 88.44 106 PRO A N 1
ATOM 866 C CA . PRO A 1 106 ? 10.037 -8.094 0.761 1.00 88.44 106 PRO A CA 1
ATOM 867 C C . PRO A 1 106 ? 9.399 -6.712 0.569 1.00 88.44 106 PRO A C 1
ATOM 869 O O . PRO A 1 106 ? 10.088 -5.710 0.404 1.00 88.44 106 PRO A O 1
ATOM 872 N N . PHE A 1 107 ? 8.069 -6.632 0.660 1.00 86.81 107 PHE A N 1
ATOM 873 C CA . PHE A 1 107 ? 7.360 -5.354 0.520 1.00 86.81 107 PHE A CA 1
ATOM 874 C C . PHE A 1 107 ? 7.560 -4.424 1.731 1.00 86.81 107 PHE A C 1
ATOM 876 O O . PHE A 1 107 ? 7.591 -3.207 1.591 1.00 86.81 107 PHE A O 1
ATOM 883 N N . MET A 1 108 ? 7.720 -4.990 2.934 1.00 83.06 108 MET A N 1
ATOM 884 C CA . MET A 1 108 ? 7.919 -4.234 4.185 1.00 83.06 108 MET A CA 1
ATOM 885 C C . MET A 1 108 ? 9.347 -4.320 4.745 1.00 83.06 108 MET A C 1
ATOM 887 O O . MET A 1 108 ? 9.603 -3.867 5.872 1.00 83.06 108 MET A O 1
ATOM 891 N N . GLY A 1 109 ? 10.278 -4.852 3.945 1.00 71.50 109 GLY A N 1
ATOM 892 C CA . GLY A 1 109 ? 11.651 -5.135 4.355 1.00 71.50 109 GLY A CA 1
ATOM 893 C C . GLY A 1 109 ? 11.791 -6.362 5.236 1.00 71.50 109 GLY A C 1
ATOM 894 O O . GLY A 1 109 ? 10.934 -6.545 6.132 1.00 71.50 109 GLY A O 1
#